Protein AF-T1B980-F1 (afdb_monomer)

Structure (mmCIF, N/CA/C/O backbone):
data_AF-T1B980-F1
#
_entry.id   AF-T1B980-F1
#
loop_
_atom_site.group_PDB
_atom_site.id
_atom_site.type_symbol
_atom_site.label_atom_id
_atom_site.label_alt_id
_atom_site.label_comp_id
_atom_site.label_asym_id
_atom_site.label_entity_id
_atom_site.label_seq_id
_atom_site.pdbx_PDB_ins_code
_atom_site.Cartn_x
_atom_site.Cartn_y
_atom_site.Cartn_z
_atom_site.occupancy
_atom_site.B_iso_or_equiv
_atom_site.auth_seq_id
_atom_site.auth_comp_id
_atom_site.auth_asym_id
_atom_site.auth_atom_id
_atom_site.pdbx_PDB_model_num
ATOM 1 N N . MET A 1 1 ? -24.467 13.831 6.224 1.00 48.88 1 MET A N 1
ATOM 2 C CA . MET A 1 1 ? -25.636 13.020 6.609 1.00 48.88 1 MET A CA 1
ATOM 3 C C . MET A 1 1 ? -25.831 13.226 8.095 1.00 48.88 1 MET A C 1
ATOM 5 O O . MET A 1 1 ? -24.855 13.087 8.819 1.00 48.88 1 MET A O 1
ATOM 9 N N . ASP A 1 2 ? -27.024 13.630 8.519 1.00 45.97 2 ASP A N 1
ATOM 10 C CA . ASP A 1 2 ? -27.367 13.792 9.938 1.00 45.97 2 ASP A CA 1
ATOM 11 C C . ASP A 1 2 ? -28.120 12.542 10.414 1.00 45.97 2 ASP A C 1
ATOM 13 O O . ASP A 1 2 ? -28.955 12.005 9.684 1.00 45.97 2 ASP A O 1
ATOM 17 N N . ALA A 1 3 ? -27.845 12.080 11.629 1.00 48.34 3 ALA A N 1
ATOM 18 C CA . ALA A 1 3 ? -28.598 11.010 12.275 1.00 48.34 3 ALA A CA 1
ATOM 19 C C . ALA A 1 3 ? -29.021 11.476 13.672 1.00 48.34 3 ALA A C 1
ATOM 21 O O . ALA A 1 3 ? -28.195 11.887 14.486 1.00 48.34 3 ALA A O 1
ATOM 22 N N . THR A 1 4 ? -30.322 11.440 13.944 1.00 49.41 4 THR A N 1
ATOM 23 C CA . THR A 1 4 ? -30.887 11.772 15.258 1.00 49.41 4 THR A CA 1
ATOM 24 C C . THR A 1 4 ? -31.189 10.475 16.001 1.00 49.41 4 THR A C 1
ATOM 26 O O . THR A 1 4 ? -31.948 9.648 15.495 1.00 49.41 4 THR A O 1
ATOM 29 N N . GLU A 1 5 ? -30.577 10.277 17.172 1.00 44.38 5 GLU A N 1
ATOM 30 C CA . GLU A 1 5 ? -30.808 9.098 18.016 1.00 44.38 5 GLU A CA 1
ATOM 31 C C . GLU A 1 5 ? -32.131 9.237 18.783 1.00 44.38 5 GLU A C 1
ATOM 33 O O . GLU A 1 5 ? -32.304 10.163 19.575 1.00 44.38 5 GLU A O 1
ATOM 38 N N . HIS A 1 6 ? -33.041 8.278 18.597 1.00 46.16 6 HIS A N 1
ATOM 39 C CA . HIS A 1 6 ? -34.155 8.035 19.510 1.00 46.16 6 HIS A CA 1
ATOM 40 C C . HIS A 1 6 ? -34.148 6.5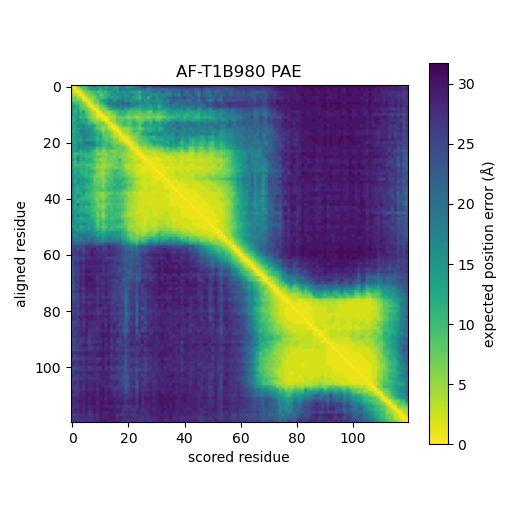55 19.903 1.00 46.16 6 HIS A C 1
ATOM 42 O O . HIS A 1 6 ? -34.419 5.700 19.068 1.00 46.16 6 HIS A O 1
ATOM 48 N N . ALA A 1 7 ? -33.794 6.282 21.165 1.00 48.09 7 ALA A N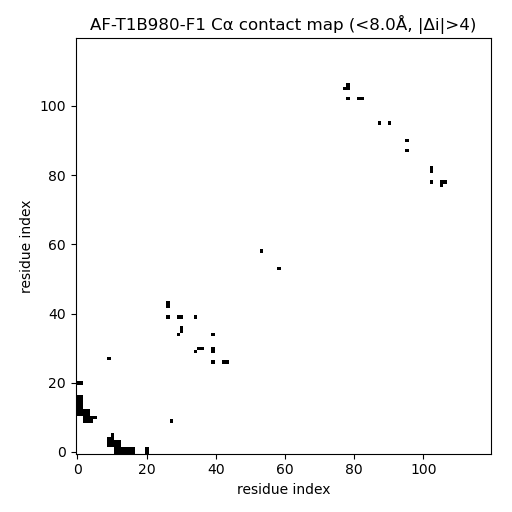 1
ATOM 49 C CA . ALA A 1 7 ? -34.015 5.033 21.909 1.00 48.09 7 ALA A CA 1
ATOM 50 C C . ALA A 1 7 ? -34.112 3.746 21.053 1.00 48.09 7 ALA A C 1
ATOM 52 O O . ALA A 1 7 ? -35.188 3.172 20.927 1.00 48.09 7 ALA A O 1
ATOM 53 N N . ASP A 1 8 ? -32.977 3.316 20.491 1.00 53.16 8 ASP A N 1
ATOM 54 C CA . ASP A 1 8 ? -32.775 2.101 19.671 1.00 53.16 8 ASP A CA 1
ATOM 55 C C . ASP A 1 8 ? -33.106 2.174 18.171 1.00 53.16 8 ASP A C 1
ATOM 57 O O . ASP A 1 8 ? -32.937 1.182 17.459 1.00 53.16 8 ASP A O 1
ATOM 61 N N . GLN A 1 9 ? -33.490 3.335 17.634 1.00 50.72 9 GLN A N 1
ATOM 62 C CA . GLN A 1 9 ? -33.696 3.513 16.193 1.00 50.72 9 GLN A CA 1
ATOM 63 C C . GLN A 1 9 ? -32.894 4.706 15.658 1.00 50.72 9 GLN A C 1
ATOM 65 O O . GLN A 1 9 ? -33.056 5.845 16.103 1.00 50.72 9 GLN A O 1
ATOM 70 N N . ILE A 1 10 ? -32.019 4.446 14.677 1.00 60.38 10 ILE A N 1
ATOM 71 C CA . ILE A 1 10 ? -31.405 5.514 13.881 1.00 60.38 10 ILE A CA 1
ATOM 72 C C . ILE A 1 10 ? -32.377 5.905 12.778 1.00 60.38 10 ILE A C 1
ATOM 74 O O . ILE A 1 10 ? -32.716 5.091 11.919 1.00 60.38 10 ILE A O 1
ATOM 78 N N . VAL A 1 11 ? -32.753 7.180 12.758 1.00 60.22 11 VAL A N 1
ATOM 79 C CA . VAL A 1 11 ? -33.413 7.788 11.605 1.00 60.22 11 VAL A CA 1
ATOM 80 C C . VAL A 1 11 ? -32.346 8.494 10.776 1.00 60.22 11 VAL A C 1
ATOM 82 O O . VAL A 1 11 ? -31.751 9.480 11.216 1.00 60.22 11 VAL A O 1
ATOM 85 N N . PHE A 1 12 ? -32.080 7.976 9.577 1.00 65.12 12 PHE A N 1
ATOM 86 C CA . PHE A 1 12 ? -31.165 8.611 8.634 1.00 65.12 12 PHE A CA 1
ATOM 87 C C . PHE A 1 12 ? -31.852 9.806 7.982 1.00 65.12 12 PHE A C 1
ATOM 89 O O . PHE A 1 12 ? -32.781 9.652 7.189 1.00 65.12 12 PHE A O 1
ATOM 96 N N . LEU A 1 13 ? -31.376 11.012 8.282 1.00 65.81 13 LEU A N 1
ATOM 97 C CA . LEU A 1 13 ? -31.793 12.197 7.548 1.00 65.81 13 LEU A CA 1
ATOM 98 C C . LEU A 1 13 ? -30.969 12.259 6.256 1.00 65.81 13 LEU A C 1
ATOM 100 O O . LEU A 1 13 ? -29.745 12.412 6.284 1.00 65.81 13 LEU A O 1
ATOM 104 N N . HIS A 1 14 ? -31.637 12.181 5.102 1.00 58.16 14 HIS A N 1
ATOM 105 C CA . HIS A 1 14 ? -31.026 12.308 3.767 1.00 58.16 14 HIS A CA 1
ATOM 106 C C . HIS A 1 14 ? -30.648 13.767 3.427 1.00 58.16 14 HIS A C 1
ATOM 108 O O . HIS A 1 14 ? -30.790 14.219 2.293 1.00 58.16 14 HIS A O 1
ATOM 114 N N . ALA A 1 15 ? -30.184 14.530 4.417 1.00 57.66 15 ALA A N 1
ATOM 115 C CA . ALA A 1 15 ? -29.762 15.913 4.263 1.00 57.66 15 ALA A CA 1
ATOM 116 C C . ALA A 1 15 ? -28.228 16.008 4.271 1.00 57.66 15 ALA A C 1
ATOM 118 O O . ALA A 1 15 ? -27.539 15.447 5.133 1.00 57.66 15 ALA A O 1
ATOM 119 N N . VAL A 1 16 ? -27.687 16.741 3.299 1.00 54.66 16 VAL A N 1
ATOM 120 C CA . VAL A 1 16 ? -26.269 17.107 3.246 1.00 54.66 16 VAL A CA 1
ATOM 121 C C . VAL A 1 16 ? -26.116 18.464 3.927 1.00 54.66 16 VAL A C 1
ATOM 123 O O . VAL A 1 16 ? -26.710 19.445 3.490 1.00 54.66 16 VAL A O 1
ATOM 126 N N . LYS A 1 17 ? -25.329 18.519 5.004 1.00 58.81 17 LYS A N 1
ATOM 127 C CA . LYS A 1 17 ? -24.904 19.765 5.651 1.00 58.81 17 LYS A CA 1
ATOM 128 C C . LYS A 1 17 ? -23.402 19.934 5.464 1.00 58.81 17 LYS A C 1
ATOM 130 O O . LYS A 1 17 ? -22.673 18.944 5.458 1.00 58.81 17 LYS A O 1
ATOM 135 N N . ALA A 1 18 ? -22.964 21.177 5.293 1.00 53.03 18 ALA A N 1
ATOM 136 C CA . ALA A 1 18 ? -21.548 21.513 5.251 1.00 53.03 18 ALA A CA 1
ATOM 137 C C . ALA A 1 18 ? -20.935 21.375 6.655 1.00 53.03 18 ALA A C 1
ATOM 139 O O . ALA A 1 18 ? -21.537 21.812 7.635 1.00 53.03 18 ALA A O 1
ATOM 140 N N . GLY A 1 19 ? -19.744 20.781 6.732 1.00 62.94 19 GLY A N 1
ATOM 141 C CA . GLY A 1 19 ? -19.020 20.534 7.980 1.00 62.94 19 GLY A CA 1
ATOM 142 C C . GLY A 1 19 ? -18.791 19.041 8.263 1.00 62.94 19 GLY A C 1
ATOM 143 O O . GLY A 1 19 ? -19.460 18.188 7.675 1.00 62.94 19 GLY A O 1
ATOM 144 N N . PRO A 1 20 ? -17.815 18.709 9.126 1.00 55.88 20 PRO A N 1
ATOM 145 C CA . PRO A 1 20 ? -17.525 17.330 9.507 1.00 55.88 20 PRO A CA 1
ATOM 146 C C . PRO A 1 20 ? -18.678 16.721 10.318 1.00 55.88 20 PRO A C 1
ATOM 148 O O . PRO A 1 20 ? -19.408 17.425 11.016 1.00 55.88 20 PRO A O 1
ATOM 151 N N . ALA A 1 21 ? -18.840 15.398 10.239 1.00 66.81 21 ALA A N 1
ATOM 152 C CA . ALA A 1 21 ? -19.814 14.685 11.061 1.00 66.81 21 ALA A CA 1
ATOM 153 C C . ALA A 1 21 ? -19.437 14.794 12.548 1.00 66.81 21 ALA A C 1
ATOM 155 O O . ALA A 1 21 ? -18.275 14.625 12.912 1.00 66.81 21 ALA A O 1
ATOM 156 N N . SER A 1 22 ? -20.422 15.057 13.407 1.00 64.00 22 SER A N 1
ATOM 157 C CA . SER A 1 22 ? -20.209 15.216 14.850 1.00 64.00 22 SER A CA 1
ATOM 158 C C . SER A 1 22 ? -20.028 13.887 15.588 1.00 64.00 22 SER A C 1
ATOM 160 O O . SER A 1 22 ? -19.430 13.875 16.662 1.00 64.00 22 SER A O 1
ATOM 162 N N . ARG A 1 23 ? -20.546 12.774 15.044 1.00 66.38 23 ARG A N 1
ATOM 163 C CA . ARG A 1 23 ? -20.480 11.433 15.647 1.00 66.38 23 ARG A CA 1
ATOM 164 C C . ARG A 1 23 ? -20.414 10.331 14.590 1.00 66.38 23 ARG A C 1
ATOM 166 O O . ARG A 1 23 ? -20.975 10.459 13.502 1.00 66.38 23 ARG A O 1
ATOM 173 N N . SER A 1 24 ? -19.755 9.232 14.948 1.00 77.12 24 SER A N 1
ATOM 174 C CA . SER A 1 24 ? -19.676 8.005 14.150 1.00 77.12 24 SER A CA 1
ATOM 175 C C . SER A 1 24 ? -20.768 7.023 14.587 1.00 77.12 24 SER A C 1
ATOM 177 O O . SER A 1 24 ? -20.818 6.646 15.751 1.00 77.12 24 SER A O 1
ATOM 179 N N . TYR A 1 25 ? -21.613 6.561 13.658 1.00 78.56 25 TYR A N 1
ATOM 180 C CA . TYR A 1 25 ? -22.755 5.666 13.943 1.00 78.56 25 TYR A CA 1
ATOM 181 C C . TYR A 1 25 ? -22.487 4.189 13.593 1.00 78.56 25 TYR A C 1
ATOM 183 O O . TYR A 1 25 ? -23.413 3.395 13.439 1.00 78.56 25 TYR A O 1
ATOM 191 N N . GLY A 1 26 ? -21.219 3.806 13.416 1.00 83.50 26 GLY A N 1
ATOM 192 C CA . GLY A 1 26 ? -20.834 2.497 12.872 1.00 83.50 26 GLY A CA 1
ATOM 193 C C . GLY A 1 26 ? -21.321 1.297 13.694 1.00 83.50 26 GLY A C 1
ATOM 194 O O . GLY A 1 26 ? -21.801 0.325 13.114 1.00 83.50 26 GLY A O 1
ATOM 195 N N . LEU A 1 27 ? -21.258 1.366 15.031 1.00 85.00 27 LEU A N 1
ATOM 196 C CA . LEU A 1 27 ? -21.736 0.276 15.895 1.00 85.00 27 LEU A CA 1
ATOM 197 C C . LEU A 1 27 ? -23.258 0.114 15.814 1.00 85.00 27 LEU A C 1
ATOM 199 O O . LEU A 1 27 ? -23.761 -1.005 15.781 1.00 85.00 27 LEU A O 1
ATOM 203 N N . GLN A 1 28 ? -23.990 1.221 15.752 1.00 82.00 28 GLN A N 1
ATOM 204 C CA . GLN A 1 28 ? -25.442 1.213 15.654 1.00 82.00 28 GLN A CA 1
ATOM 205 C C . GLN A 1 28 ? -25.903 0.687 14.281 1.00 82.00 28 GLN A C 1
ATOM 207 O O . GLN A 1 28 ? -26.866 -0.073 14.208 1.00 82.00 28 GLN A O 1
ATOM 212 N N . VAL A 1 29 ? -25.180 0.992 13.194 1.00 85.38 29 VAL A N 1
ATOM 213 C CA . VAL A 1 29 ? -25.426 0.366 11.879 1.00 85.38 29 VAL A CA 1
ATOM 214 C C . VAL A 1 29 ? -25.124 -1.132 11.912 1.00 85.38 29 VAL A C 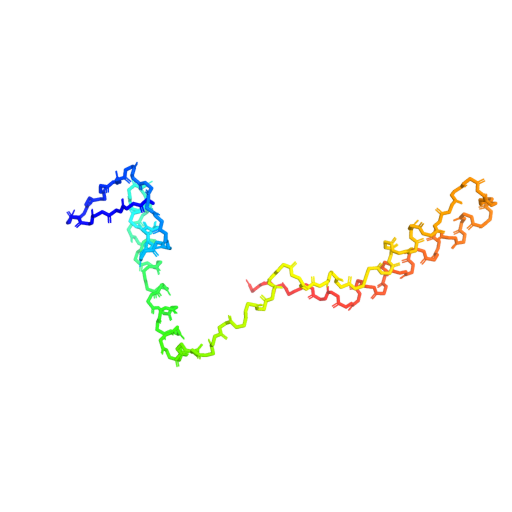1
ATOM 216 O O . VAL A 1 29 ? -25.903 -1.920 11.381 1.00 85.38 29 VAL A O 1
ATOM 219 N N . ALA A 1 30 ? -24.038 -1.550 12.566 1.00 86.25 30 ALA A N 1
ATOM 220 C CA . ALA A 1 30 ? -23.706 -2.966 12.721 1.00 86.25 30 ALA A CA 1
ATOM 221 C C . ALA A 1 30 ? -24.792 -3.736 13.498 1.00 86.25 30 ALA A C 1
ATOM 223 O O . ALA A 1 30 ? -25.129 -4.864 13.137 1.00 86.25 30 ALA A O 1
ATOM 224 N N . GLN A 1 31 ? -25.394 -3.113 14.514 1.00 86.00 31 GLN A N 1
ATOM 225 C CA . GLN A 1 31 ? -26.528 -3.684 15.241 1.00 86.00 31 GLN A CA 1
ATOM 226 C C . GLN A 1 31 ? -27.762 -3.850 14.338 1.00 86.00 31 GLN A C 1
ATOM 228 O O . GLN A 1 31 ? -28.380 -4.914 14.349 1.00 86.00 31 GLN A O 1
ATOM 233 N N . LEU A 1 32 ? -28.078 -2.854 13.500 1.00 84.94 32 LEU A N 1
ATOM 234 C CA . LEU A 1 32 ? -29.148 -2.952 12.494 1.00 84.94 32 LEU A CA 1
ATOM 235 C C . LEU A 1 32 ? -28.857 -4.014 11.419 1.00 84.94 32 LEU A C 1
ATOM 237 O O . LEU A 1 32 ? -29.783 -4.633 10.901 1.00 84.94 32 LEU A O 1
ATOM 241 N N . ALA A 1 33 ? -27.581 -4.258 11.111 1.00 87.81 33 ALA A N 1
ATOM 242 C CA . ALA A 1 33 ? -27.133 -5.284 10.170 1.00 87.81 33 ALA A CA 1
ATOM 243 C C . ALA A 1 33 ? -27.159 -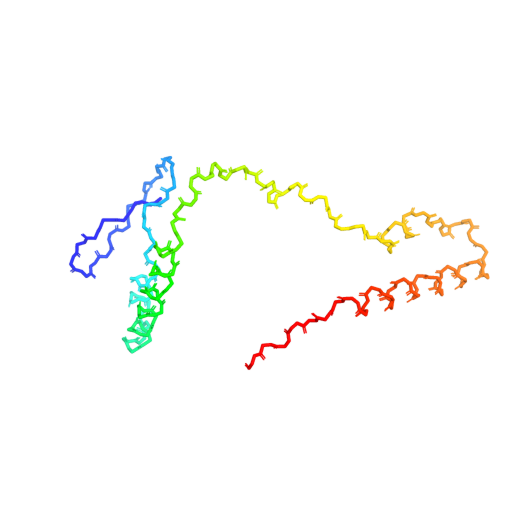6.717 10.747 1.00 87.81 33 ALA A C 1
ATOM 245 O O . ALA A 1 33 ? -26.816 -7.663 10.040 1.00 87.81 33 ALA A O 1
ATOM 246 N N . GLY A 1 34 ? -27.561 -6.894 12.012 1.00 87.94 34 GLY A N 1
ATOM 247 C CA . GLY A 1 34 ? -27.696 -8.210 12.642 1.00 87.94 34 GLY A CA 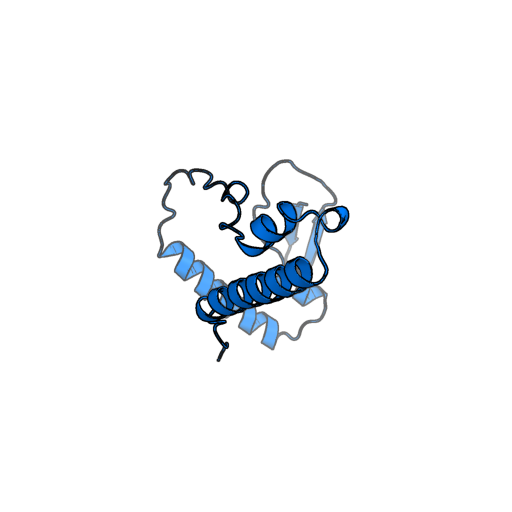1
ATOM 248 C C . GLY A 1 34 ? -26.391 -8.794 13.188 1.00 87.94 34 GLY A C 1
ATOM 249 O O . GLY A 1 34 ? -26.298 -10.005 13.391 1.00 87.94 34 GLY A O 1
ATOM 250 N N . VAL A 1 35 ? -25.375 -7.962 13.436 1.00 91.75 35 VAL A N 1
ATOM 251 C CA . VAL A 1 35 ? -24.139 -8.411 14.091 1.00 91.75 35 VAL A CA 1
ATOM 252 C C . VAL A 1 35 ? -24.449 -8.918 15.511 1.00 91.75 35 VAL A C 1
ATOM 254 O O . VAL A 1 35 ? -25.206 -8.266 16.237 1.00 91.75 35 VAL A O 1
ATOM 257 N N . PRO A 1 36 ? -23.869 -10.055 15.953 1.00 93.50 36 PRO A N 1
ATOM 258 C CA . PRO A 1 36 ? -24.164 -10.617 17.267 1.00 93.50 36 PRO A CA 1
ATOM 259 C C . PRO A 1 36 ? -23.890 -9.638 18.423 1.00 93.50 36 PRO A C 1
ATOM 261 O O . PRO A 1 36 ? -22.860 -8.954 18.421 1.00 93.50 36 PRO A O 1
ATOM 264 N N . PRO A 1 37 ? -24.732 -9.624 19.476 1.00 89.44 37 PRO A N 1
ATOM 265 C CA . PRO A 1 37 ? -24.616 -8.661 20.576 1.00 89.44 37 PRO A CA 1
ATOM 266 C C . PRO A 1 37 ? -23.284 -8.775 21.331 1.00 89.44 37 PRO A C 1
ATOM 268 O O . PRO A 1 37 ? -22.737 -7.768 21.777 1.00 89.44 37 PRO A O 1
ATOM 271 N N . ALA A 1 38 ? -22.713 -9.982 21.417 1.00 92.81 38 ALA A N 1
ATOM 272 C CA . ALA A 1 38 ? -21.402 -10.205 22.023 1.00 92.81 38 ALA A CA 1
ATOM 273 C C . ALA A 1 38 ? -20.269 -9.476 21.273 1.00 92.81 38 ALA A C 1
ATOM 275 O O . ALA A 1 38 ? -19.362 -8.931 21.902 1.00 92.81 38 ALA A O 1
ATOM 276 N N . VAL A 1 39 ? -20.349 -9.413 19.938 1.00 93.38 39 VAL A N 1
ATOM 277 C CA . VAL A 1 39 ? -19.363 -8.724 19.090 1.00 93.38 39 VAL A CA 1
ATOM 278 C C . VAL A 1 39 ? -19.504 -7.210 19.238 1.00 93.38 39 VAL A C 1
ATOM 280 O O . VAL A 1 39 ? -18.505 -6.522 19.436 1.00 93.38 39 VAL A O 1
ATOM 283 N N . ILE A 1 40 ? -20.737 -6.691 19.237 1.00 91.94 40 ILE A N 1
ATOM 284 C CA . ILE A 1 40 ? -21.011 -5.264 19.478 1.00 91.94 40 ILE A CA 1
ATOM 285 C C . ILE A 1 40 ? -20.486 -4.826 20.855 1.00 91.94 40 ILE A C 1
ATOM 287 O O . ILE A 1 40 ? -19.850 -3.779 20.972 1.00 91.94 40 ILE A O 1
ATOM 291 N N . ALA A 1 41 ? -20.688 -5.642 21.894 1.00 90.50 41 ALA A N 1
ATOM 292 C CA . ALA A 1 41 ? -20.195 -5.359 23.241 1.00 90.50 41 ALA A CA 1
ATOM 293 C C . ALA A 1 41 ? -18.658 -5.365 23.335 1.00 90.50 41 ALA A C 1
ATOM 295 O O . ALA A 1 41 ? -18.071 -4.586 24.086 1.00 90.50 41 ALA A O 1
ATOM 296 N N . GLN A 1 42 ? -17.977 -6.232 22.582 1.00 93.06 42 GLN A N 1
ATOM 297 C CA . GLN A 1 42 ? -16.516 -6.213 22.493 1.00 93.06 42 GLN A CA 1
ATOM 298 C C . GLN A 1 42 ? -16.009 -4.975 21.745 1.00 93.06 42 GLN A C 1
ATOM 300 O O . GLN A 1 42 ? -15.091 -4.314 22.225 1.00 93.06 42 GLN A O 1
ATOM 305 N N . ALA A 1 43 ? -16.633 -4.631 20.616 1.00 91.25 43 ALA A N 1
ATOM 306 C CA . ALA A 1 43 ? -16.285 -3.443 19.842 1.00 91.25 43 ALA A CA 1
ATOM 307 C C . ALA A 1 43 ? -16.461 -2.154 20.660 1.00 91.25 43 ALA A C 1
ATOM 309 O O . ALA A 1 43 ? -15.611 -1.272 20.593 1.00 91.25 43 ALA A O 1
ATOM 310 N N . ARG A 1 44 ? -17.516 -2.074 21.484 1.00 90.12 44 ARG A N 1
ATOM 311 C CA . ARG A 1 44 ? -17.761 -0.936 22.382 1.00 90.12 44 ARG A CA 1
ATOM 312 C C . ARG A 1 44 ? -16.639 -0.756 23.405 1.00 90.12 44 ARG A C 1
ATOM 314 O O . ARG A 1 44 ? -16.106 0.337 23.518 1.00 90.12 44 ARG A O 1
ATOM 321 N N . ARG A 1 45 ? -16.222 -1.834 24.076 1.00 90.56 45 ARG A N 1
ATOM 322 C CA . ARG A 1 45 ? -15.107 -1.791 25.043 1.00 90.56 45 ARG A CA 1
ATOM 323 C C . ARG A 1 45 ? -13.788 -1.364 24.399 1.00 90.56 45 ARG A C 1
ATOM 325 O O . ARG A 1 45 ? -13.005 -0.627 24.992 1.00 90.56 45 ARG A O 1
ATOM 332 N N . TYR A 1 46 ? -13.536 -1.831 23.177 1.00 89.12 46 TYR A N 1
ATOM 333 C CA . TYR A 1 46 ? -12.349 -1.428 22.430 1.00 89.12 46 TYR A CA 1
ATOM 334 C C . TYR A 1 46 ? -12.397 0.059 22.055 1.00 89.12 46 TYR A C 1
ATOM 336 O O . TYR A 1 46 ? -11.405 0.760 22.225 1.00 89.12 46 TYR A O 1
ATOM 344 N N . LEU A 1 47 ? -13.561 0.552 21.622 1.00 87.75 47 LEU A N 1
ATOM 345 C CA . LEU A 1 47 ? -13.771 1.967 21.321 1.00 87.75 47 LEU A CA 1
ATOM 346 C C . LEU A 1 47 ? -13.538 2.852 22.552 1.00 87.75 47 LEU A C 1
ATOM 348 O O . LEU A 1 47 ? -12.787 3.812 22.450 1.00 87.75 47 LEU A O 1
ATOM 352 N N . GLU A 1 48 ? -14.091 2.486 23.709 1.00 87.62 48 GLU A N 1
ATOM 353 C CA . GLU A 1 48 ? -13.877 3.204 24.977 1.00 87.62 48 GLU A CA 1
ATOM 354 C C . GLU A 1 48 ? -12.384 3.298 25.331 1.00 87.62 48 GLU A C 1
ATOM 356 O O . GLU A 1 48 ? -11.910 4.334 25.785 1.00 87.62 48 GLU A O 1
ATOM 361 N N . THR A 1 49 ? -11.617 2.236 25.064 1.00 86.19 49 THR A N 1
ATOM 362 C CA . THR A 1 49 ? -10.163 2.228 25.291 1.00 86.19 49 THR A CA 1
ATOM 363 C C . THR A 1 49 ? -9.440 3.198 24.351 1.00 86.19 49 THR A C 1
ATOM 365 O O . THR A 1 49 ? -8.538 3.915 24.777 1.00 86.19 49 THR A O 1
ATOM 368 N N . LEU A 1 50 ? -9.828 3.237 23.073 1.00 83.75 50 LEU A N 1
ATOM 369 C CA . LEU A 1 50 ? -9.252 4.160 22.090 1.00 83.75 50 LEU A CA 1
ATOM 370 C C . LEU A 1 50 ? -9.631 5.620 22.370 1.00 83.75 50 LEU A C 1
ATOM 372 O O . LEU A 1 50 ? -8.816 6.515 22.163 1.00 83.75 50 LEU A O 1
ATOM 376 N N . GLU A 1 51 ? -10.856 5.865 22.834 1.00 82.69 51 GLU A N 1
ATOM 377 C CA . GLU A 1 51 ? -11.322 7.195 23.231 1.00 82.69 51 GLU A CA 1
ATOM 378 C C . GLU A 1 51 ? -10.588 7.679 24.484 1.00 82.69 51 GLU A C 1
ATOM 380 O O . GLU A 1 51 ? -10.079 8.796 24.477 1.00 82.69 51 GLU A O 1
ATOM 385 N N . ALA A 1 52 ? -10.399 6.819 25.488 1.00 81.62 52 ALA A N 1
ATOM 386 C CA . ALA A 1 52 ? -9.591 7.137 26.665 1.00 81.62 52 ALA A CA 1
ATOM 387 C C . ALA A 1 52 ? -8.133 7.473 26.297 1.00 81.62 52 ALA A C 1
ATOM 389 O O . ALA A 1 52 ? -7.595 8.481 26.746 1.00 81.62 52 ALA A O 1
ATOM 390 N N . GLN A 1 53 ? -7.510 6.702 25.398 1.00 77.25 53 GLN A N 1
ATOM 391 C CA . GLN A 1 53 ? -6.162 7.004 24.889 1.00 77.25 53 GLN A CA 1
ATOM 392 C C . GLN A 1 53 ? -6.093 8.331 24.123 1.00 77.25 53 GLN A C 1
ATOM 394 O O . GLN A 1 53 ? -5.046 8.981 24.097 1.00 77.25 53 GLN A O 1
ATOM 399 N N . ARG A 1 54 ? -7.192 8.727 23.473 1.00 70.50 54 ARG A N 1
ATOM 400 C CA . ARG A 1 54 ? -7.312 10.004 22.767 1.00 70.50 54 ARG A CA 1
ATOM 401 C C . ARG A 1 54 ? -7.541 11.181 23.715 1.00 70.50 54 ARG A C 1
ATOM 403 O O . ARG A 1 54 ? -7.196 12.291 23.343 1.00 70.50 54 ARG A O 1
ATOM 410 N N . GLU A 1 55 ? -8.126 10.961 24.888 1.00 65.44 55 GLU A N 1
ATOM 411 C CA . GLU A 1 55 ? -8.302 11.990 25.921 1.00 65.44 55 GLU A CA 1
ATOM 412 C C . GLU A 1 55 ? -7.040 12.169 26.782 1.00 65.44 55 GLU A C 1
ATOM 414 O O . GLU A 1 55 ? -6.720 13.290 27.169 1.00 65.44 55 GLU A O 1
ATOM 419 N N . GLU A 1 56 ? -6.290 11.090 27.041 1.00 61.78 56 GLU A N 1
ATOM 420 C CA . GLU A 1 56 ? -5.011 11.130 27.772 1.00 61.78 56 GLU A CA 1
ATOM 421 C C . GLU A 1 56 ? -3.896 11.832 26.984 1.00 61.78 56 GLU A C 1
ATOM 423 O O . GLU A 1 56 ? -3.023 12.481 27.567 1.00 61.78 56 GLU A O 1
ATOM 428 N N . HIS A 1 57 ? -3.940 11.755 25.655 1.00 52.88 57 HIS A N 1
ATOM 429 C CA . HIS A 1 57 ? -3.202 12.680 24.808 1.00 52.88 57 HIS A CA 1
ATOM 430 C C . HIS A 1 57 ? -4.064 13.926 24.645 1.00 52.88 57 HIS A C 1
ATOM 432 O O . HIS A 1 57 ? -4.965 13.926 23.810 1.00 52.88 57 HIS A O 1
ATOM 438 N N . GLU A 1 58 ? -3.798 14.982 25.428 1.00 46.09 58 GLU A N 1
ATOM 439 C CA . GLU A 1 58 ? -4.408 16.295 25.187 1.00 46.09 58 GLU A CA 1
ATOM 440 C C . GLU A 1 58 ? -4.463 16.565 23.679 1.00 46.09 58 GLU A C 1
ATOM 442 O O . GLU A 1 58 ? -3.491 16.247 22.972 1.00 46.09 58 GLU A O 1
ATOM 447 N N . PRO A 1 59 ? -5.557 17.158 23.161 1.00 44.50 59 PRO A N 1
ATOM 448 C CA . PRO A 1 59 ? -5.537 17.644 21.806 1.00 44.50 59 PRO A CA 1
ATOM 449 C C . PRO A 1 59 ? -4.435 18.677 21.827 1.00 44.50 59 PRO A C 1
ATOM 451 O O . PRO A 1 59 ? -4.601 19.772 22.365 1.00 44.50 59 PRO A O 1
ATOM 454 N N . ILE A 1 60 ? -3.280 18.324 21.280 1.00 43.44 60 ILE A N 1
ATOM 455 C CA . ILE A 1 60 ? -2.316 19.332 20.960 1.00 43.44 60 ILE A CA 1
ATOM 456 C C . ILE A 1 60 ? -3.057 20.137 19.903 1.00 43.44 60 ILE A C 1
ATOM 458 O O . ILE A 1 60 ? -3.046 19.805 18.724 1.00 43.44 60 ILE A O 1
ATOM 462 N N . ALA A 1 61 ? -3.689 21.223 20.341 1.00 44.09 61 ALA A N 1
ATOM 463 C CA . ALA A 1 61 ? -3.948 22.409 19.561 1.00 44.09 61 ALA A CA 1
ATOM 464 C C . ALA A 1 61 ? -2.593 23.061 19.236 1.00 44.09 61 ALA A C 1
ATOM 466 O O . ALA A 1 61 ? -2.417 24.271 19.284 1.00 44.09 61 ALA A O 1
ATOM 467 N N . GLN A 1 62 ? -1.608 22.252 18.845 1.00 43.50 62 GLN A N 1
ATOM 468 C CA . GLN A 1 62 ? -0.904 22.579 17.644 1.00 43.50 62 GLN A CA 1
ATOM 469 C C . GLN A 1 62 ? -2.038 22.764 16.634 1.00 43.50 62 GLN A C 1
ATOM 471 O O . GLN A 1 62 ? -2.884 21.870 16.509 1.00 43.50 62 GLN A O 1
ATOM 476 N N . PRO A 1 63 ? -2.112 23.899 15.914 1.00 40.91 63 PRO A N 1
ATOM 477 C CA . PRO A 1 63 ? -2.707 23.785 14.602 1.00 40.91 63 PRO A CA 1
ATOM 478 C C . PRO A 1 63 ? -2.043 22.531 14.057 1.00 40.91 63 PRO A C 1
ATOM 480 O O . PRO A 1 63 ? -0.809 22.437 14.102 1.00 40.91 63 PRO A O 1
ATOM 483 N N . GLN A 1 64 ? -2.834 21.523 13.687 1.00 45.81 64 GLN A N 1
ATOM 484 C CA . GLN A 1 64 ? -2.364 20.611 12.677 1.00 45.81 64 GLN A CA 1
ATOM 485 C C . GLN A 1 64 ? -1.997 21.588 11.567 1.00 45.81 64 GLN A C 1
ATOM 487 O O . GLN A 1 64 ? -2.847 22.014 10.793 1.00 45.81 64 GLN A O 1
ATOM 492 N N . GLN A 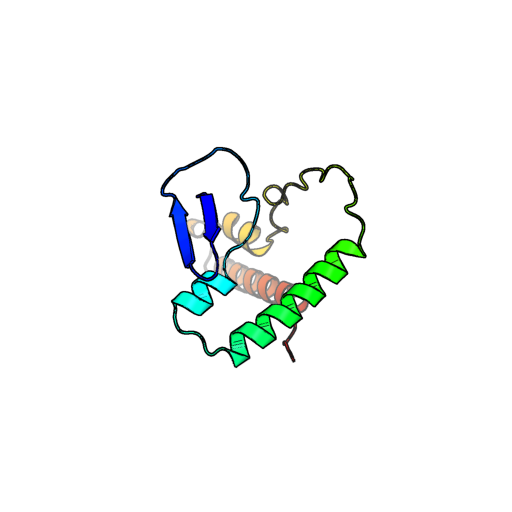1 65 ? -0.734 22.052 11.585 1.00 49.38 65 GLN A N 1
ATOM 493 C CA . GLN A 1 65 ? 0.030 22.322 10.404 1.00 49.38 65 GLN A CA 1
ATOM 494 C C . GLN A 1 65 ? -0.425 21.159 9.583 1.00 49.38 65 GLN A C 1
ATOM 496 O O . GLN A 1 65 ? -0.265 20.013 10.027 1.00 49.38 65 GLN A O 1
ATOM 501 N N . GLU A 1 66 ? -1.221 21.478 8.573 1.00 51.81 66 GLU A N 1
ATOM 502 C CA . GLU A 1 66 ? -1.637 20.552 7.562 1.00 51.81 66 GLU A CA 1
ATOM 503 C C . GLU A 1 66 ? -0.303 20.035 7.049 1.00 51.81 66 GLU A C 1
ATOM 505 O O . GLU A 1 66 ? 0.290 20.600 6.139 1.00 51.81 66 GLU A O 1
ATOM 510 N N . LEU A 1 67 ? 0.251 19.048 7.765 1.00 55.06 67 LEU A N 1
ATOM 511 C CA . LEU A 1 67 ? 1.333 18.210 7.353 1.00 55.06 67 LEU A CA 1
ATOM 512 C C . LEU A 1 67 ? 0.706 17.712 6.094 1.00 55.06 67 LEU A C 1
ATOM 514 O O . LEU A 1 67 ? -0.365 17.097 6.177 1.00 55.06 67 LEU A O 1
ATOM 518 N N . PRO A 1 68 ? 1.230 18.142 4.955 1.00 55.88 68 PRO A N 1
ATOM 519 C CA . PRO A 1 68 ? 0.519 17.926 3.739 1.00 55.88 68 PRO A CA 1
ATOM 520 C C . PRO A 1 68 ? 0.523 16.414 3.551 1.00 55.88 68 PRO A C 1
ATOM 522 O O . PRO A 1 68 ? 1.499 15.830 3.087 1.00 55.88 68 PRO A O 1
ATOM 525 N N . LEU A 1 69 ? -0.581 15.775 3.954 1.00 55.88 69 LEU A N 1
ATOM 526 C CA . LEU A 1 69 ? -0.791 14.328 3.903 1.00 55.88 69 LEU A CA 1
ATOM 527 C C . LEU A 1 69 ? -0.674 13.850 2.449 1.00 55.88 69 LEU A C 1
ATOM 529 O O . LEU A 1 69 ? -0.467 12.671 2.188 1.00 55.88 69 LEU A O 1
ATOM 533 N N . PHE A 1 70 ? -0.742 14.807 1.518 1.00 58.09 70 PHE A N 1
ATOM 534 C CA . PHE A 1 70 ? -0.641 14.661 0.080 1.00 58.09 70 PHE A CA 1
ATOM 535 C C . PHE A 1 70 ? 0.523 15.441 -0.563 1.00 58.09 70 PHE A C 1
ATOM 537 O O . PHE A 1 70 ? 0.614 15.441 -1.786 1.00 58.09 70 PHE A O 1
ATOM 544 N N . THR A 1 71 ? 1.417 16.096 0.196 1.00 54.16 71 THR A N 1
ATOM 545 C CA . THR A 1 71 ? 2.647 16.700 -0.375 1.00 54.16 71 THR A CA 1
ATOM 546 C C . THR A 1 71 ? 3.943 16.192 0.245 1.00 54.16 71 THR A C 1
ATOM 548 O O . THR A 1 71 ? 5.003 16.773 -0.001 1.00 54.16 71 THR A O 1
ATOM 551 N N . ALA A 1 72 ? 3.907 15.084 0.990 1.00 58.69 72 ALA A N 1
ATOM 552 C CA . ALA A 1 72 ? 5.099 14.257 1.087 1.00 58.69 72 ALA A CA 1
ATOM 553 C C . ALA A 1 72 ? 5.463 13.844 -0.346 1.00 58.69 72 ALA A C 1
ATOM 555 O O . ALA A 1 72 ? 4.748 13.059 -0.972 1.00 58.69 72 ALA A O 1
ATOM 556 N N . ALA A 1 73 ? 6.522 14.445 -0.898 1.00 65.12 73 ALA A N 1
ATOM 557 C CA . ALA A 1 73 ? 7.084 13.984 -2.155 1.00 65.12 73 ALA A CA 1
ATOM 558 C C . ALA A 1 73 ? 7.307 12.472 -2.008 1.00 65.12 73 ALA A C 1
ATOM 560 O O . ALA A 1 73 ? 7.830 12.057 -0.964 1.00 65.12 73 ALA A O 1
ATOM 561 N N . PRO A 1 74 ? 6.864 11.648 -2.978 1.00 67.62 74 PRO A N 1
ATOM 562 C CA . PRO A 1 74 ? 7.091 10.218 -2.894 1.00 67.62 74 PRO A CA 1
ATOM 563 C C . PRO A 1 74 ? 8.580 9.986 -2.620 1.00 67.62 74 PRO A C 1
ATOM 565 O O . PRO A 1 74 ? 9.412 10.724 -3.169 1.00 67.62 74 PRO A O 1
ATOM 568 N N . PRO A 1 75 ? 8.919 9.023 -1.743 1.00 72.31 75 PRO A N 1
ATOM 569 C CA . PRO A 1 75 ? 10.311 8.720 -1.460 1.00 72.31 75 PRO A CA 1
ATOM 570 C C . PRO A 1 75 ? 11.048 8.503 -2.787 1.00 72.31 75 PRO A C 1
ATOM 572 O O . PRO A 1 75 ? 10.434 8.019 -3.747 1.00 72.31 75 PRO A O 1
ATOM 575 N N . PRO A 1 76 ? 12.327 8.910 -2.877 1.00 78.38 76 PRO A N 1
ATOM 576 C CA . PRO A 1 76 ? 13.089 8.769 -4.107 1.00 78.38 76 PRO A CA 1
ATOM 577 C C . PRO A 1 76 ? 12.986 7.322 -4.597 1.00 78.38 76 PRO A C 1
ATOM 579 O O . PRO A 1 76 ? 13.315 6.398 -3.863 1.00 78.38 76 PRO A O 1
ATOM 582 N N . ASP A 1 77 ? 12.484 7.150 -5.821 1.00 88.75 77 ASP A N 1
ATOM 583 C CA . ASP A 1 77 ? 12.316 5.858 -6.485 1.00 88.75 77 ASP A CA 1
ATOM 584 C C . ASP A 1 77 ? 13.458 5.714 -7.509 1.00 88.75 77 ASP A C 1
ATOM 586 O O . ASP A 1 77 ? 13.343 6.172 -8.661 1.00 88.75 77 ASP A O 1
ATOM 590 N N . PRO A 1 78 ? 14.620 5.174 -7.087 1.00 88.50 78 PRO A N 1
ATOM 591 C CA . PRO A 1 78 ? 15.797 5.076 -7.943 1.00 88.50 78 PRO A CA 1
ATOM 592 C C . PRO A 1 78 ? 15.541 4.157 -9.141 1.00 88.50 78 PRO A C 1
ATOM 594 O O . PRO A 1 78 ? 16.114 4.374 -10.211 1.00 88.50 78 PRO A O 1
ATOM 597 N N . LEU A 1 79 ? 14.653 3.168 -8.995 1.00 91.50 79 LEU A N 1
ATOM 598 C CA . LEU A 1 79 ? 14.283 2.251 -10.065 1.00 91.50 79 LEU A CA 1
ATOM 599 C C . LEU A 1 79 ? 13.472 2.962 -11.150 1.00 91.50 79 LEU A C 1
ATOM 601 O O . LEU A 1 79 ? 13.815 2.865 -12.330 1.00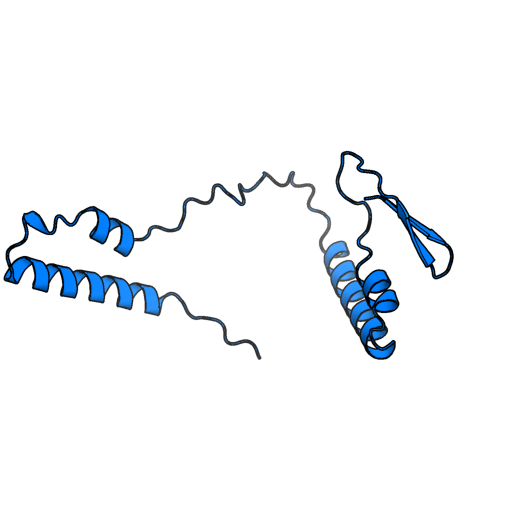 91.50 79 LEU A O 1
ATOM 605 N N . ARG A 1 80 ? 12.430 3.711 -10.767 1.00 91.81 80 ARG A N 1
ATOM 606 C CA . ARG A 1 80 ? 11.623 4.503 -11.708 1.00 91.81 80 ARG A CA 1
ATOM 607 C C . ARG A 1 80 ? 12.481 5.522 -12.444 1.00 91.81 80 ARG A C 1
ATOM 609 O O . ARG A 1 80 ? 12.348 5.657 -13.657 1.00 91.81 80 ARG A O 1
ATOM 616 N N . THR A 1 81 ? 13.392 6.179 -11.733 1.00 92.31 81 THR A N 1
ATOM 617 C CA . THR A 1 81 ? 14.330 7.141 -12.328 1.00 92.31 81 THR A CA 1
ATOM 618 C C . THR A 1 81 ? 15.252 6.463 -13.348 1.00 92.31 81 THR A C 1
ATOM 620 O O . THR A 1 81 ? 15.433 6.965 -14.455 1.00 92.31 81 THR A O 1
ATOM 623 N N . ALA A 1 82 ? 15.806 5.292 -13.014 1.00 91.38 82 ALA A N 1
ATOM 624 C CA . ALA A 1 82 ? 16.671 4.536 -13.918 1.00 91.38 82 ALA A CA 1
ATOM 625 C C . ALA A 1 82 ? 15.934 4.010 -15.162 1.00 91.38 82 ALA A C 1
ATOM 627 O O . ALA A 1 82 ? 16.534 3.955 -16.232 1.00 91.38 82 ALA A O 1
ATOM 628 N N . LEU A 1 83 ? 14.654 3.644 -15.036 1.00 93.31 83 LEU A N 1
ATOM 629 C CA . LEU A 1 83 ? 13.812 3.219 -16.160 1.00 93.31 83 LEU A CA 1
ATOM 630 C C . LEU A 1 83 ? 13.463 4.378 -17.098 1.00 93.31 83 LEU A C 1
ATOM 632 O O . LEU A 1 83 ? 13.514 4.206 -18.309 1.00 93.31 83 LEU A O 1
ATOM 636 N N . GLN A 1 84 ? 13.133 5.553 -16.556 1.00 94.38 84 GLN A N 1
ATOM 637 C CA . GLN A 1 84 ? 12.811 6.741 -17.357 1.00 94.38 84 GLN A CA 1
ATOM 638 C C . GLN A 1 84 ? 14.002 7.254 -18.172 1.00 94.38 84 GLN A C 1
ATOM 640 O O . GLN A 1 84 ? 13.810 7.856 -19.221 1.00 94.38 84 GLN A O 1
ATOM 645 N N . ALA A 1 85 ? 15.223 7.026 -17.688 1.00 92.38 85 ALA A N 1
ATOM 646 C CA . ALA A 1 85 ? 16.449 7.411 -18.377 1.00 92.38 85 ALA A CA 1
ATOM 647 C C . ALA A 1 85 ? 16.877 6.423 -19.479 1.00 92.38 85 ALA A C 1
ATOM 649 O O . ALA A 1 85 ? 17.901 6.650 -20.121 1.00 92.38 85 ALA A O 1
ATOM 650 N N . LEU A 1 86 ? 16.163 5.307 -19.657 1.00 93.75 86 LEU A N 1
ATOM 651 C CA . LEU A 1 86 ? 16.550 4.249 -20.580 1.00 93.75 86 LEU A CA 1
ATOM 652 C C . LEU A 1 86 ? 15.852 4.428 -21.933 1.00 93.75 86 LEU A C 1
ATOM 654 O O . LEU A 1 86 ? 14.625 4.418 -21.995 1.00 93.75 86 LEU A O 1
ATOM 658 N N . ASP A 1 87 ? 16.635 4.531 -23.006 1.00 94.75 87 ASP A N 1
ATOM 659 C CA . ASP A 1 87 ? 16.126 4.520 -24.378 1.00 94.75 87 ASP A CA 1
ATOM 660 C C . ASP A 1 87 ? 16.383 3.143 -25.016 1.00 94.75 87 ASP A C 1
ATOM 662 O O . ASP A 1 87 ? 17.532 2.821 -25.319 1.00 94.75 87 ASP A O 1
ATOM 666 N N . PRO A 1 88 ? 15.358 2.290 -25.188 1.00 90.44 88 PRO A N 1
ATOM 667 C CA . PRO A 1 88 ? 15.538 0.949 -25.733 1.00 90.44 88 PRO A CA 1
ATOM 668 C C . PRO A 1 88 ? 15.974 0.938 -27.202 1.00 90.44 88 PRO A C 1
ATOM 670 O O . PRO A 1 88 ? 16.606 -0.035 -27.617 1.00 90.44 88 PRO A O 1
ATOM 673 N N . ASP A 1 89 ? 15.676 1.990 -27.967 1.00 93.25 89 ASP A N 1
ATOM 674 C CA . ASP A 1 89 ? 15.948 2.036 -29.405 1.00 93.25 89 ASP A CA 1
ATOM 675 C C . ASP A 1 89 ? 17.425 2.352 -29.697 1.00 93.25 89 ASP A C 1
ATOM 677 O O . ASP A 1 89 ? 17.955 1.976 -30.746 1.00 93.25 89 ASP A O 1
ATOM 681 N N . GLU A 1 90 ? 18.128 2.966 -28.741 1.00 93.50 90 GLU A N 1
ATOM 682 C CA . GLU A 1 90 ? 19.559 3.281 -28.839 1.00 93.50 90 GLU A CA 1
ATOM 683 C C . GLU A 1 90 ? 20.470 2.229 -28.179 1.00 93.50 90 GLU A C 1
ATOM 685 O O . GLU A 1 90 ? 21.702 2.291 -28.285 1.00 93.50 90 GLU A O 1
ATOM 690 N N . LEU A 1 91 ? 19.903 1.228 -27.496 1.00 93.00 91 LEU A N 1
ATOM 691 C CA . LEU A 1 91 ? 20.695 0.224 -26.790 1.00 93.00 91 LEU A CA 1
ATOM 692 C C . LEU A 1 91 ? 21.223 -0.867 -27.721 1.00 93.00 91 LEU A C 1
ATOM 694 O O . LEU A 1 91 ? 20.494 -1.564 -28.424 1.00 93.00 91 LEU A O 1
ATOM 698 N N . THR A 1 92 ? 22.526 -1.127 -27.613 1.00 95.00 92 THR A N 1
ATOM 699 C CA . THR A 1 92 ? 23.102 -2.363 -28.154 1.00 95.00 92 THR A CA 1
ATOM 700 C C . THR A 1 92 ? 22.597 -3.578 -27.361 1.00 95.00 92 THR A C 1
ATOM 702 O O . THR A 1 92 ? 22.322 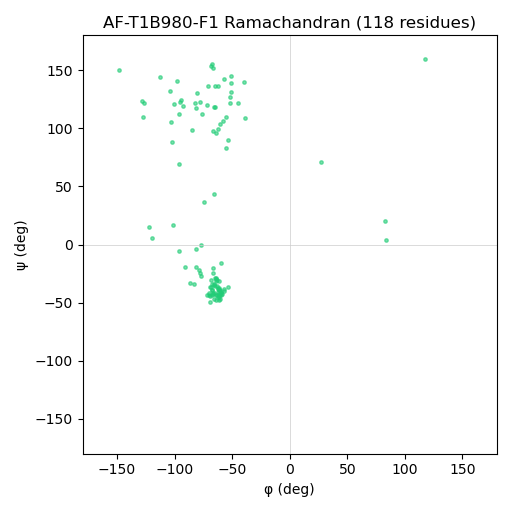-3.454 -26.164 1.00 95.00 92 THR A O 1
ATOM 705 N N . PRO A 1 93 ? 22.567 -4.790 -27.948 1.00 93.06 93 PRO A N 1
ATOM 706 C CA . PRO A 1 93 ? 22.143 -5.999 -27.234 1.00 93.06 93 PRO A CA 1
ATOM 707 C C . PRO A 1 93 ? 22.905 -6.248 -25.923 1.00 93.06 93 PRO A C 1
ATOM 709 O O . PRO A 1 93 ? 22.326 -6.671 -24.923 1.00 93.06 93 PRO A O 1
ATOM 712 N N . LYS A 1 94 ? 24.209 -5.938 -25.900 1.00 93.62 94 LYS A N 1
ATOM 713 C CA . LYS A 1 94 ? 25.031 -6.020 -24.686 1.00 93.62 94 LYS A CA 1
ATOM 714 C C . LYS A 1 94 ? 24.654 -4.930 -23.675 1.00 93.62 94 LYS A C 1
ATOM 716 O O . LYS A 1 94 ? 24.517 -5.232 -22.493 1.00 93.62 94 LYS A O 1
ATOM 721 N N . GLY A 1 95 ? 24.441 -3.697 -24.137 1.00 93.19 95 GLY A N 1
ATOM 722 C CA . GLY A 1 95 ? 24.014 -2.579 -23.290 1.00 93.19 95 GLY A CA 1
ATOM 723 C C . GLY A 1 95 ? 22.647 -2.811 -22.641 1.00 93.19 95 GLY A C 1
ATOM 724 O O . GLY A 1 95 ? 22.472 -2.521 -21.460 1.00 93.19 95 GLY A O 1
ATOM 725 N N . ALA A 1 96 ? 21.705 -3.421 -23.365 1.00 94.12 96 ALA A N 1
ATOM 726 C CA . ALA A 1 96 ? 20.409 -3.816 -22.819 1.00 94.12 96 ALA A CA 1
ATOM 727 C C . ALA A 1 96 ? 20.556 -4.830 -21.676 1.00 94.12 96 ALA A C 1
ATOM 729 O O . ALA A 1 96 ? 19.956 -4.669 -20.614 1.00 94.12 96 ALA A O 1
ATOM 730 N N . LEU A 1 97 ? 21.408 -5.844 -21.851 1.00 95.50 97 LEU A N 1
ATOM 731 C CA . LEU A 1 97 ? 21.672 -6.830 -20.806 1.00 95.50 97 LEU A CA 1
ATOM 732 C C . LEU A 1 97 ? 22.310 -6.186 -19.561 1.00 95.50 97 LEU A C 1
ATOM 734 O O . LEU A 1 97 ? 21.897 -6.467 -18.435 1.00 95.50 97 LEU A O 1
ATOM 738 N N . GLU A 1 98 ? 23.278 -5.288 -19.748 1.00 94.75 98 GLU A N 1
ATOM 739 C CA . GLU A 1 98 ? 23.904 -4.535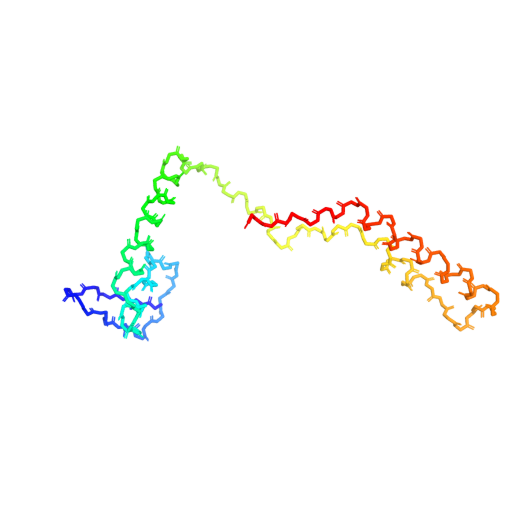 -18.653 1.00 94.75 98 GLU A CA 1
ATOM 740 C C . GLU A 1 98 ? 22.891 -3.655 -17.901 1.00 94.75 98 GLU A C 1
ATOM 742 O O . GLU A 1 98 ? 22.895 -3.624 -16.664 1.00 94.75 98 GLU A O 1
ATOM 747 N N . ALA A 1 99 ? 21.978 -3.000 -18.624 1.00 93.50 99 ALA A N 1
ATOM 748 C CA . ALA A 1 99 ? 20.893 -2.217 -18.041 1.00 93.50 99 ALA A CA 1
ATOM 749 C C . ALA A 1 99 ? 19.953 -3.086 -17.188 1.00 93.50 99 ALA A C 1
ATOM 751 O O . ALA A 1 99 ? 19.635 -2.716 -16.057 1.00 93.50 99 ALA A O 1
ATOM 752 N N . LEU A 1 100 ? 19.582 -4.282 -17.660 1.00 94.00 100 LEU A N 1
ATOM 753 C CA . LEU A 1 100 ? 18.757 -5.226 -16.895 1.00 94.00 100 LEU A CA 1
ATOM 754 C C . LEU A 1 100 ? 19.441 -5.673 -15.593 1.00 94.00 100 LEU A C 1
ATOM 756 O O . LEU A 1 100 ? 18.813 -5.682 -14.530 1.00 94.00 100 LEU A O 1
ATOM 760 N N . TYR A 1 101 ? 20.741 -5.981 -15.633 1.00 95.06 101 TYR A N 1
ATOM 761 C CA . TYR A 1 101 ? 21.499 -6.322 -14.424 1.00 95.06 101 TYR A CA 1
ATOM 762 C C . TYR A 1 101 ? 21.607 -5.152 -13.440 1.00 95.06 101 TYR A C 1
ATOM 764 O O . TYR A 1 101 ? 21.598 -5.353 -12.222 1.00 95.06 101 TYR A O 1
ATOM 772 N N . ARG A 1 102 ? 21.720 -3.919 -13.941 1.00 93.00 102 ARG A N 1
ATOM 773 C CA . ARG A 1 102 ? 21.690 -2.711 -13.108 1.00 93.00 102 ARG A CA 1
ATOM 774 C C . ARG A 1 102 ? 20.333 -2.547 -12.419 1.00 93.00 102 ARG A C 1
ATOM 776 O O . ARG A 1 102 ? 20.307 -2.353 -11.208 1.00 93.00 102 ARG A O 1
ATOM 783 N N . LEU A 1 103 ? 19.228 -2.690 -13.152 1.00 94.06 103 LEU A N 1
ATOM 784 C CA . LEU A 1 103 ? 17.869 -2.595 -12.603 1.00 94.06 103 LEU A CA 1
ATOM 785 C C . LEU A 1 103 ? 17.601 -3.666 -11.534 1.00 94.06 103 LEU A C 1
ATOM 787 O O . LEU A 1 103 ? 17.015 -3.373 -10.494 1.00 94.06 103 LEU A O 1
ATOM 791 N N . ARG A 1 104 ? 18.090 -4.898 -11.735 1.00 92.81 104 ARG A N 1
ATOM 792 C CA . ARG A 1 104 ? 17.937 -5.981 -10.749 1.00 92.81 104 ARG A CA 1
ATOM 793 C C . ARG A 1 104 ? 18.648 -5.694 -9.423 1.00 92.81 104 ARG A C 1
ATOM 795 O O . ARG A 1 104 ? 18.135 -6.079 -8.373 1.00 92.81 104 ARG A O 1
ATOM 802 N N . ARG A 1 105 ? 19.805 -5.026 -9.463 1.00 92.12 105 ARG A N 1
ATOM 803 C CA . ARG A 1 105 ? 20.525 -4.606 -8.250 1.00 92.12 105 ARG A CA 1
ATOM 804 C C . ARG A 1 105 ? 19.731 -3.569 -7.460 1.00 92.12 105 ARG A C 1
ATOM 806 O O . ARG A 1 105 ? 19.516 -3.782 -6.274 1.00 92.12 105 ARG A O 1
ATOM 813 N N . LEU A 1 106 ? 19.197 -2.549 -8.138 1.00 90.12 106 LEU A N 1
ATOM 814 C CA . LEU A 1 106 ? 18.361 -1.515 -7.508 1.00 90.12 106 LEU A CA 1
ATOM 815 C C . LEU A 1 106 ? 17.140 -2.109 -6.784 1.00 90.12 106 LEU A C 1
ATOM 817 O O . LEU A 1 106 ? 16.845 -1.716 -5.665 1.00 90.12 106 LEU A O 1
ATOM 821 N N . LEU A 1 107 ? 16.492 -3.122 -7.369 1.00 88.12 107 LEU A N 1
ATOM 822 C CA . LEU A 1 107 ? 15.376 -3.834 -6.726 1.00 88.12 107 LEU A CA 1
ATOM 823 C C . LEU A 1 107 ? 15.759 -4.595 -5.446 1.00 88.12 107 LEU A C 1
ATOM 825 O O . LEU A 1 107 ? 14.915 -4.800 -4.579 1.00 88.12 107 LEU A O 1
ATOM 829 N N . THR A 1 108 ? 16.995 -5.089 -5.356 1.00 82.69 108 THR A N 1
ATOM 830 C CA . THR A 1 108 ? 17.424 -5.954 -4.244 1.00 82.69 108 THR A CA 1
ATOM 831 C C . THR A 1 108 ? 17.914 -5.128 -3.052 1.00 82.69 108 THR A C 1
ATOM 833 O O . THR A 1 108 ? 17.679 -5.513 -1.906 1.00 82.69 108 THR A O 1
ATOM 836 N N . ASP A 1 109 ? 18.526 -3.970 -3.311 1.00 70.69 109 ASP A N 1
ATOM 837 C CA . ASP A 1 109 ? 18.944 -3.035 -2.262 1.00 70.69 109 ASP A CA 1
ATOM 838 C C . ASP A 1 109 ? 17.733 -2.402 -1.546 1.00 70.69 109 ASP A C 1
ATOM 840 O O . ASP A 1 109 ? 17.725 -2.337 -0.316 1.00 70.69 109 ASP A O 1
ATOM 844 N N . ASP A 1 110 ? 16.658 -2.055 -2.268 1.00 58.72 110 ASP A N 1
ATOM 845 C CA . ASP A 1 110 ? 15.411 -1.548 -1.661 1.00 58.72 110 ASP A CA 1
ATOM 846 C C . ASP A 1 110 ? 14.669 -2.615 -0.828 1.00 58.72 110 ASP A C 1
ATOM 848 O O . ASP A 1 110 ? 14.089 -2.316 0.220 1.00 58.72 110 ASP A O 1
ATOM 852 N N . ALA A 1 111 ? 14.725 -3.890 -1.234 1.00 56.12 111 ALA A N 1
ATOM 853 C CA . ALA A 1 111 ? 14.071 -4.989 -0.516 1.00 56.12 111 ALA A CA 1
ATOM 854 C C . ALA A 1 111 ? 14.676 -5.263 0.875 1.00 56.12 111 ALA A C 1
ATOM 856 O O . ALA A 1 111 ? 14.008 -5.840 1.731 1.00 56.12 111 ALA A O 1
ATOM 857 N N . THR A 1 112 ? 15.916 -4.830 1.125 1.00 53.19 112 THR A N 1
ATOM 858 C CA . THR A 1 112 ? 16.585 -5.016 2.425 1.00 53.19 112 THR A CA 1
ATOM 859 C C . THR A 1 112 ? 16.162 -3.948 3.450 1.00 53.19 112 THR A C 1
ATOM 861 O O . THR A 1 112 ? 16.285 -4.168 4.653 1.00 53.19 112 THR A O 1
ATOM 864 N N . GLY A 1 113 ? 15.604 -2.813 3.003 1.00 49.88 113 GLY A N 1
ATOM 865 C CA . GLY A 1 113 ? 15.093 -1.739 3.868 1.00 49.88 113 GLY A CA 1
ATOM 866 C C . GLY A 1 113 ? 13.609 -1.858 4.244 1.00 49.88 113 GLY A C 1
ATOM 867 O O . GLY A 1 113 ? 13.179 -1.276 5.238 1.00 49.88 113 GLY A O 1
ATOM 868 N N . ALA A 1 114 ? 12.823 -2.637 3.496 1.00 49.56 114 ALA A N 1
ATOM 869 C CA . ALA A 1 114 ? 11.400 -2.858 3.754 1.00 49.56 114 ALA A CA 1
ATOM 870 C C . ALA A 1 114 ? 11.175 -4.149 4.561 1.00 49.56 114 ALA A C 1
ATOM 872 O O . ALA A 1 114 ? 10.639 -5.138 4.061 1.00 49.56 114 ALA A O 1
ATOM 873 N N . SER A 1 115 ? 11.582 -4.138 5.834 1.00 43.66 115 SER A N 1
ATOM 874 C CA . SER A 1 115 ? 11.092 -5.115 6.812 1.00 43.66 115 SER A CA 1
ATOM 875 C C . SER A 1 115 ? 9.581 -4.922 6.961 1.00 43.66 115 SER A C 1
ATOM 877 O O . SER A 1 115 ? 9.127 -3.989 7.622 1.00 43.66 115 SER A O 1
ATOM 879 N N . PHE A 1 116 ? 8.791 -5.763 6.292 1.00 48.53 116 PHE A N 1
ATOM 880 C CA . PHE A 1 116 ? 7.356 -5.850 6.537 1.00 48.53 116 PHE A CA 1
ATOM 881 C C . PHE A 1 116 ? 7.151 -6.389 7.961 1.00 48.53 116 PHE A C 1
ATOM 883 O O . PHE A 1 116 ? 7.571 -7.517 8.234 1.00 48.53 116 PHE A O 1
ATOM 890 N N . PRO A 1 117 ? 6.519 -5.637 8.880 1.00 48.62 117 PRO A N 1
ATOM 891 C CA . PRO A 1 117 ? 6.168 -6.184 10.180 1.00 48.62 117 PRO A CA 1
ATOM 892 C C . PRO A 1 117 ? 5.136 -7.299 9.979 1.00 48.62 117 PRO A C 1
ATOM 894 O O . PRO A 1 117 ? 4.046 -7.070 9.455 1.00 48.62 117 PRO A O 1
ATOM 897 N N . VAL A 1 118 ? 5.497 -8.516 10.383 1.00 44.62 118 VAL A N 1
ATOM 898 C CA . VAL A 1 118 ? 4.560 -9.635 10.517 1.00 44.62 118 VAL A CA 1
ATOM 899 C C . VAL A 1 118 ? 3.682 -9.341 11.742 1.00 44.62 118 VAL A C 1
ATOM 901 O O . VAL A 1 118 ? 4.238 -9.156 12.828 1.00 44.62 118 VAL A O 1
ATOM 904 N N . PRO A 1 119 ? 2.348 -9.232 11.605 1.00 52.78 119 PRO A N 1
ATOM 905 C CA . PRO A 1 119 ? 1.461 -9.081 12.757 1.00 52.78 119 PRO A CA 1
ATOM 906 C C . PRO A 1 119 ? 1.421 -10.379 13.596 1.00 52.78 119 PRO A C 1
ATOM 908 O O . PRO A 1 119 ? 1.679 -11.449 13.039 1.00 52.78 119 PRO A O 1
ATOM 911 N N . PRO A 1 120 ? 1.137 -10.283 14.912 1.00 60.56 120 PRO A N 1
ATOM 912 C CA . PRO A 1 120 ? 1.177 -11.408 15.853 1.00 60.56 120 PRO A CA 1
ATOM 913 C C . PRO A 1 120 ? 0.126 -12.491 15.580 1.00 60.56 120 PRO A C 1
ATOM 915 O O . PRO A 1 120 ? -0.979 -12.148 15.098 1.00 60.56 120 PRO A O 1
#

Mean predicted aligned error: 19.08 Å

Solvent-accessible surface area (backbone atoms only — not comparable to full-atom values): 7811 Å² total; per-residue (Å²): 99,51,71,57,83,51,97,96,46,82,49,79,43,95,47,85,64,92,73,81,77,92,73,86,61,64,70,63,50,40,52,75,70,66,53,56,67,71,57,54,54,51,52,50,56,52,47,53,52,54,50,50,58,54,61,73,45,65,81,69,80,51,73,75,66,75,66,49,91,83,65,66,70,74,74,89,53,68,59,61,54,56,54,72,73,56,60,78,90,79,46,50,78,67,53,47,52,52,50,52,56,52,52,55,49,53,58,53,62,55,56,73,72,60,78,74,82,78,81,134

Foldseek 3Di:
DDWDDDDLDTDDDPDDDPDDDPDDCVLSVCVVVVPDPVVSVVVVVVVVVVVVVVVVPPPPPPVPPCPVPPPPPPPDDVLVVLVVPDDPVPDDPVRVVVSVVVSVVSVVVVVVVDPDDDDD

Radius of gyration: 26.02 Å; Cα contacts (8 Å, |Δi|>4): 44; chains: 1; bounding box: 59×35×57 Å

Secondary structure (DSSP, 8-state):
-EEEEETTEEEEE----SS--S---HHHHHHHTT--HHHHHHHHHHHHHHHHHHHHS----S------TTTSPPPP-HHHHHHHT--TTS--HHHHHHHHHHHHHHHHHHHTT--PPPP-

Organism: NCBI:txid410659

Nearest PDB structures (foldseek):
  3thx-assembly1_A  TM=4.407E-01  e=2.804E-02  Homo sapiens
  3thw-assembly1_A  TM=4.041E-01  e=4.490E-02  Homo sapiens

pLDDT: mean 73.08, std 18.57, range [40.91, 95.5]

InterPro domains:
  IPR000432 DNA mismatch repair protein MutS, C-terminal [PF00488] (1-51)
  IPR027417 P-loop containing nucleoside triphosphate hydrolase [G3DSA:3.40.50.300] (1-70)

Sequence (120 aa):
MDATEHADQIVFLHAVKAGPASRSYGLQVAQLAGVPPAVIAQARRYLETLEAQREEHEPIAQPQQELPLFTAAPPPDPLRTALQALDPDELTPKGALEALYRLRRLLTDDATGASFPVPP